Protein AF-A0A2J8Q0Q5-F1 (afdb_monomer_lite)

pLDDT: mean 76.25, std 16.51, range [40.34, 96.0]

Radius of gyration: 29.59 Å; chains: 1; bounding box: 68×52×94 Å

Secondary structure (DSSP, 8-state):
--------------HHHHHHHHHHHHHHHHHHHHHS-S---S-TT---------S---PPPP--B---PPTTSSHHHHHHHHHHHHHHHTPPB--BSSSSS-TTSPP-GGGBTT----SSS-PPPPSB-

Structure (mmCIF, N/CA/C/O backbone):
data_AF-A0A2J8Q0Q5-F1
#
_entry.id   AF-A0A2J8Q0Q5-F1
#
loop_
_atom_site.group_PDB
_atom_site.id
_atom_site.type_symbol
_atom_site.label_atom_id
_atom_site.label_alt_id
_atom_site.label_comp_id
_atom_site.label_asym_id
_atom_site.label_entity_id
_atom_site.label_seq_id
_atom_site.pdbx_PDB_ins_code
_atom_site.Cartn_x
_atom_site.Cartn_y
_atom_site.Cartn_z
_atom_site.occupancy
_atom_site.B_iso_or_equiv
_atom_site.auth_seq_id
_atom_site.auth_comp_id
_atom_site.auth_asym_id
_atom_site.auth_atom_id
_atom_site.pdbx_PDB_model_num
ATOM 1 N N . MET A 1 1 ? 49.238 -9.010 -71.730 1.00 41.94 1 MET A N 1
ATOM 2 C CA . MET A 1 1 ? 49.810 -9.025 -70.363 1.00 41.94 1 MET A CA 1
ATOM 3 C C . MET A 1 1 ? 48.651 -8.998 -69.376 1.00 41.94 1 MET A C 1
ATOM 5 O O . MET A 1 1 ? 47.626 -8.423 -69.710 1.00 41.94 1 MET A O 1
ATOM 9 N N . GLY A 1 2 ? 48.759 -9.771 -68.294 1.00 45.25 2 GLY A N 1
ATOM 10 C CA . GLY A 1 2 ? 47.640 -10.444 -67.619 1.00 45.25 2 GLY A CA 1
ATOM 11 C C . GLY A 1 2 ? 46.622 -9.569 -66.866 1.00 45.25 2 GLY A C 1
ATOM 12 O O . GLY A 1 2 ? 46.868 -8.386 -66.637 1.00 45.25 2 GLY A O 1
ATOM 13 N N . PRO A 1 3 ? 45.483 -10.162 -66.459 1.00 58.84 3 PRO A N 1
ATOM 14 C CA . PRO A 1 3 ? 44.453 -9.499 -65.673 1.00 58.84 3 PRO A CA 1
ATOM 15 C C . PRO A 1 3 ? 44.788 -9.585 -64.179 1.00 58.84 3 PRO A C 1
ATOM 17 O O . PRO A 1 3 ? 45.242 -10.622 -63.702 1.00 58.84 3 PRO A O 1
ATOM 20 N N . LEU A 1 4 ? 44.511 -8.530 -63.414 1.00 51.53 4 LEU A N 1
ATOM 21 C CA . LEU A 1 4 ? 44.572 -8.570 -61.951 1.00 51.53 4 LEU A CA 1
ATOM 22 C C . LEU A 1 4 ? 43.316 -7.925 -61.365 1.00 51.53 4 LEU A C 1
ATOM 24 O O . LEU A 1 4 ? 43.273 -6.744 -61.043 1.00 51.53 4 LEU A O 1
ATOM 28 N N . SER A 1 5 ? 42.287 -8.757 -61.210 1.00 57.09 5 SER A N 1
ATOM 29 C CA . SER A 1 5 ? 41.374 -8.640 -60.076 1.00 57.09 5 SER A CA 1
ATOM 30 C C . SER A 1 5 ? 42.031 -9.325 -58.874 1.00 57.09 5 SER A C 1
ATOM 32 O O . SER A 1 5 ? 42.648 -10.382 -59.036 1.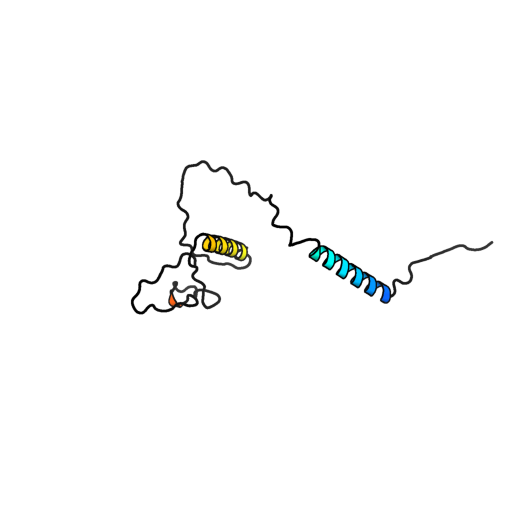00 57.09 5 SER A O 1
ATOM 34 N N . PRO A 1 6 ? 41.844 -8.794 -57.660 1.00 53.69 6 PRO A N 1
ATOM 35 C CA . PRO A 1 6 ? 41.511 -9.698 -56.576 1.00 53.69 6 PRO A CA 1
ATOM 36 C C . PRO A 1 6 ? 40.331 -9.151 -55.773 1.00 53.69 6 PRO A C 1
ATOM 38 O O . PRO A 1 6 ? 40.488 -8.392 -54.822 1.00 53.69 6 PRO A O 1
ATOM 41 N N . ALA A 1 7 ? 39.134 -9.635 -56.102 1.00 55.06 7 ALA A N 1
ATOM 42 C CA . ALA A 1 7 ? 38.087 -9.822 -55.109 1.00 55.06 7 ALA A CA 1
ATOM 43 C C . ALA A 1 7 ? 38.563 -10.890 -54.097 1.00 55.06 7 ALA A C 1
ATOM 45 O O . ALA A 1 7 ? 38.471 -12.095 -54.325 1.00 55.06 7 ALA A O 1
ATOM 46 N N . ARG A 1 8 ? 39.145 -10.430 -52.991 1.00 54.38 8 ARG A N 1
ATOM 47 C CA . ARG A 1 8 ? 39.616 -11.193 -51.823 1.00 54.38 8 ARG A CA 1
ATOM 48 C C . ARG A 1 8 ? 39.363 -10.252 -50.641 1.00 54.38 8 ARG A C 1
ATOM 50 O O . ARG A 1 8 ? 39.877 -9.151 -50.657 1.00 54.38 8 ARG A O 1
ATOM 57 N N . THR A 1 9 ? 38.530 -10.510 -49.643 1.00 58.50 9 THR A N 1
ATOM 58 C CA . THR A 1 9 ? 38.179 -11.752 -48.956 1.00 58.50 9 THR A CA 1
ATOM 59 C C . THR A 1 9 ? 36.912 -11.477 -48.147 1.00 58.50 9 THR A C 1
ATOM 61 O O . THR A 1 9 ? 36.975 -10.877 -47.079 1.00 58.50 9 THR A O 1
ATOM 64 N N . LEU A 1 10 ? 35.758 -11.931 -48.623 1.00 52.47 10 LEU A N 1
ATOM 65 C CA . LEU A 1 10 ? 34.567 -12.063 -47.783 1.00 52.47 10 LEU A CA 1
ATOM 66 C C . LEU A 1 10 ? 34.131 -13.521 -47.863 1.00 52.47 10 LEU A C 1
ATOM 68 O O . LEU A 1 10 ? 33.146 -13.901 -48.487 1.00 52.47 10 LEU A O 1
ATOM 72 N N . ARG A 1 11 ? 34.988 -14.378 -47.308 1.00 60.88 11 ARG A N 1
ATOM 73 C CA . ARG A 1 11 ? 34.704 -15.791 -47.108 1.00 60.88 11 ARG A CA 1
ATOM 74 C C . ARG A 1 11 ? 35.081 -16.179 -45.691 1.00 60.88 11 ARG A C 1
ATOM 76 O O . ARG A 1 11 ? 36.198 -15.942 -45.250 1.00 60.88 11 ARG A O 1
ATOM 83 N N . LEU A 1 12 ? 34.136 -16.890 -45.084 1.00 58.69 12 LEU A N 1
ATOM 84 C CA . LEU A 1 12 ? 34.331 -17.836 -43.996 1.00 58.69 12 LEU A CA 1
ATOM 85 C C . LEU A 1 12 ? 34.594 -17.233 -42.612 1.00 58.69 12 LEU A C 1
ATOM 87 O O . LEU A 1 12 ? 35.594 -17.538 -41.970 1.00 58.69 12 LEU A O 1
ATOM 91 N N . TRP A 1 13 ? 33.590 -16.552 -42.052 1.00 53.12 13 TRP A N 1
ATOM 92 C CA . TRP A 1 13 ? 33.342 -16.769 -40.625 1.00 53.12 13 TRP A CA 1
ATOM 93 C C . TRP A 1 13 ? 32.475 -18.022 -40.481 1.00 53.12 13 TRP A C 1
ATOM 95 O O . TRP A 1 13 ? 31.253 -17.979 -40.572 1.00 53.12 13 TRP A O 1
ATOM 105 N N . GLY A 1 14 ? 33.128 -19.184 -40.406 1.00 63.91 14 GLY A N 1
ATOM 106 C CA . GLY A 1 14 ? 32.436 -20.459 -40.226 1.00 63.91 14 GLY A CA 1
ATOM 107 C C . GLY A 1 14 ? 31.698 -20.518 -38.877 1.00 63.91 14 GLY A C 1
ATOM 108 O O . GLY A 1 14 ? 32.112 -19.851 -37.924 1.00 63.91 14 GLY A O 1
ATOM 109 N N . PRO A 1 15 ? 30.662 -21.369 -38.742 1.00 60.84 15 PRO A N 1
ATOM 110 C CA . PRO A 1 15 ? 29.821 -21.472 -37.537 1.00 60.84 15 PRO A CA 1
ATOM 111 C C . PRO A 1 15 ? 30.615 -21.771 -36.253 1.00 60.84 15 PRO A C 1
ATOM 113 O O . PRO A 1 15 ? 30.196 -21.424 -35.152 1.00 60.84 15 PRO A O 1
ATOM 116 N N . ARG A 1 16 ? 31.812 -22.354 -36.396 1.00 60.41 16 ARG A N 1
ATOM 117 C CA . ARG A 1 16 ? 32.748 -22.631 -35.300 1.00 60.41 16 ARG A CA 1
ATOM 118 C C . ARG A 1 16 ? 33.295 -21.371 -34.637 1.00 60.41 16 ARG A C 1
ATOM 120 O O . ARG A 1 16 ? 33.463 -21.352 -33.425 1.00 60.41 16 ARG A O 1
ATOM 127 N N . SER A 1 17 ? 33.544 -20.309 -35.397 1.00 62.22 17 SER A N 1
ATOM 128 C CA . SER A 1 17 ? 34.127 -19.090 -34.835 1.00 62.22 17 SER A CA 1
ATOM 129 C C . SER A 1 17 ? 33.085 -18.150 -34.229 1.00 62.22 17 SER A C 1
ATOM 131 O O . SER A 1 17 ? 33.425 -17.350 -33.360 1.00 62.22 17 SER A O 1
ATOM 133 N N . LEU A 1 18 ? 31.824 -18.292 -34.635 1.00 69.75 18 LEU A N 1
ATOM 134 C CA . LEU A 1 18 ? 30.688 -17.591 -34.042 1.00 69.75 18 LEU A CA 1
ATOM 135 C C . LEU A 1 18 ? 30.396 -18.124 -32.628 1.00 69.75 18 LEU A C 1
ATOM 137 O O . LEU A 1 18 ? 30.183 -17.345 -31.703 1.00 69.75 18 LEU A O 1
ATOM 141 N N . GLY A 1 19 ? 30.500 -19.446 -32.434 1.00 74.75 19 GLY A N 1
ATOM 142 C CA . GLY A 1 19 ? 30.410 -20.071 -31.109 1.00 74.75 19 GLY A CA 1
ATOM 143 C C . GLY A 1 19 ? 31.531 -19.637 -30.158 1.00 74.75 19 GLY A C 1
ATOM 144 O O . GLY A 1 19 ? 31.270 -19.340 -28.995 1.00 74.75 19 GLY A O 1
ATOM 145 N N . VAL A 1 20 ? 32.765 -19.518 -30.662 1.00 77.81 20 VAL A N 1
ATOM 146 C CA . VAL A 1 20 ? 33.903 -19.005 -29.876 1.00 77.81 20 VAL A CA 1
ATOM 147 C C . VAL A 1 20 ? 33.682 -17.543 -29.476 1.00 77.81 20 VAL A C 1
ATOM 149 O O . VAL A 1 20 ? 33.890 -17.194 -28.318 1.00 77.81 20 VAL A O 1
ATOM 152 N N . ALA A 1 21 ? 33.193 -16.701 -30.391 1.00 81.00 21 ALA A N 1
ATOM 153 C CA . ALA A 1 21 ? 32.904 -15.298 -30.095 1.00 81.00 21 ALA A CA 1
ATOM 154 C C . ALA A 1 21 ? 31.813 -15.136 -29.021 1.00 81.00 21 ALA A C 1
ATOM 156 O O . ALA A 1 21 ? 31.964 -14.320 -28.113 1.00 81.00 21 ALA A O 1
ATOM 157 N N . LEU A 1 22 ? 30.749 -15.945 -29.079 1.00 84.25 22 LEU A N 1
ATOM 158 C CA . LEU A 1 22 ? 29.692 -15.961 -28.060 1.00 84.25 22 LEU A CA 1
ATOM 159 C C . LEU A 1 22 ? 30.219 -16.405 -26.690 1.00 84.25 22 LEU A C 1
ATOM 161 O O . LEU A 1 22 ? 29.891 -15.784 -25.680 1.00 84.25 22 LEU A O 1
ATOM 165 N N . GLY A 1 23 ? 31.068 -17.437 -26.658 1.00 86.56 23 GLY A N 1
ATOM 166 C CA . GLY A 1 23 ? 31.722 -17.897 -25.433 1.00 86.56 23 GLY A CA 1
ATOM 167 C C . GLY A 1 23 ? 32.587 -16.809 -24.792 1.00 86.56 23 GLY A C 1
ATOM 168 O O . GLY A 1 23 ? 32.458 -16.550 -23.599 1.00 86.56 23 GLY A O 1
ATOM 169 N N . VAL A 1 24 ? 33.403 -16.115 -25.591 1.00 89.12 24 VAL A N 1
ATOM 170 C CA . VAL A 1 24 ? 34.257 -15.008 -25.127 1.00 89.12 24 VAL A CA 1
ATOM 171 C C . VAL A 1 24 ? 33.425 -13.819 -24.632 1.00 89.12 24 VAL A C 1
ATOM 173 O O . VAL A 1 24 ? 33.733 -13.244 -23.592 1.00 89.12 24 VAL A O 1
ATOM 176 N N . PHE A 1 25 ? 32.332 -13.463 -25.312 1.00 85.06 25 PHE A N 1
ATOM 177 C CA . PHE A 1 25 ? 31.452 -12.383 -24.849 1.00 85.06 25 PHE A CA 1
ATOM 178 C C . PHE A 1 25 ? 30.763 -12.710 -23.519 1.00 85.06 25 PHE A C 1
ATOM 180 O O . PHE A 1 25 ? 30.664 -11.843 -22.650 1.00 85.06 25 PHE A O 1
ATOM 187 N N . MET A 1 26 ? 30.310 -13.954 -23.339 1.00 86.44 26 MET A N 1
ATOM 188 C CA . MET A 1 26 ? 29.688 -14.400 -22.090 1.00 86.44 26 MET A CA 1
ATOM 189 C C . MET A 1 26 ? 30.676 -14.385 -20.923 1.00 86.44 26 MET A C 1
ATOM 191 O O . MET A 1 26 ? 30.325 -13.914 -19.842 1.00 86.44 26 MET A O 1
ATOM 195 N N . THR A 1 27 ? 31.917 -14.837 -21.127 1.00 86.69 27 THR A N 1
ATOM 196 C CA . THR A 1 27 ? 32.932 -14.827 -20.062 1.00 86.69 27 THR A CA 1
ATOM 197 C C . THR A 1 27 ? 33.386 -13.415 -19.713 1.00 86.69 27 THR A C 1
ATOM 199 O O . THR A 1 27 ? 33.532 -13.114 -18.531 1.00 86.69 27 THR A O 1
ATOM 202 N N . ILE A 1 28 ? 33.532 -12.521 -20.698 1.00 86.56 28 ILE A N 1
ATOM 203 C CA . ILE A 1 28 ? 33.840 -11.104 -20.454 1.00 86.56 28 ILE A CA 1
ATOM 204 C C . ILE A 1 28 ? 32.693 -10.425 -19.697 1.00 86.56 28 ILE A C 1
ATOM 206 O O . ILE A 1 28 ? 32.941 -9.750 -18.702 1.00 86.56 28 ILE A O 1
ATOM 210 N N . GLY A 1 29 ? 31.439 -10.628 -20.113 1.00 81.31 29 GLY A N 1
ATOM 211 C CA . GLY A 1 29 ? 30.272 -10.071 -19.423 1.00 81.31 29 GLY A CA 1
ATOM 212 C C . GLY A 1 29 ? 30.150 -10.565 -17.978 1.00 81.31 29 GLY A C 1
ATOM 213 O O . GLY A 1 29 ? 29.961 -9.765 -17.064 1.00 81.31 29 GLY A O 1
ATOM 214 N N . PHE A 1 30 ? 30.343 -11.868 -17.760 1.00 81.56 30 PHE A N 1
ATOM 215 C CA . PHE A 1 30 ? 30.304 -12.483 -16.434 1.00 81.56 30 PHE A CA 1
ATOM 216 C C . PHE A 1 30 ? 31.463 -12.017 -15.539 1.00 81.56 30 PHE A C 1
ATOM 218 O O . PHE A 1 30 ? 31.249 -11.702 -14.370 1.00 81.56 30 PHE A O 1
ATOM 225 N N . ALA A 1 31 ? 32.676 -11.887 -16.085 1.00 81.00 31 ALA A N 1
ATOM 226 C CA . ALA A 1 31 ? 33.820 -11.328 -15.368 1.00 81.00 31 ALA A CA 1
ATOM 227 C C . ALA A 1 31 ? 33.613 -9.844 -15.028 1.00 81.00 31 ALA A C 1
ATOM 229 O O . ALA A 1 31 ? 33.929 -9.429 -13.917 1.00 81.00 31 ALA A O 1
ATOM 230 N N . LEU A 1 32 ? 33.018 -9.053 -15.928 1.00 77.81 32 LEU A N 1
ATOM 231 C CA . LEU A 1 32 ? 32.634 -7.664 -15.655 1.00 77.81 32 LEU A CA 1
ATOM 232 C C . LEU A 1 32 ? 31.535 -7.564 -14.588 1.00 77.81 32 LEU A C 1
ATOM 234 O O . LEU A 1 32 ? 31.547 -6.617 -13.811 1.00 77.81 32 LEU A O 1
ATOM 238 N N . GLN A 1 33 ? 30.620 -8.533 -14.497 1.00 74.19 33 GLN A N 1
ATOM 239 C CA . GLN A 1 33 ? 29.616 -8.601 -13.426 1.00 74.19 33 GLN A CA 1
ATOM 240 C C . GLN A 1 33 ? 30.176 -9.085 -12.083 1.00 74.19 33 GLN A C 1
ATOM 242 O O . GLN A 1 33 ? 29.644 -8.709 -11.041 1.00 74.19 33 GLN A O 1
ATOM 247 N N . LEU A 1 34 ? 31.231 -9.905 -12.088 1.00 70.12 34 LEU A N 1
ATOM 248 C CA . LEU A 1 34 ? 31.897 -10.379 -10.870 1.00 70.12 34 LEU A CA 1
ATOM 249 C C . LEU A 1 34 ? 32.922 -9.375 -10.328 1.00 70.12 34 LEU A C 1
ATOM 251 O O . LEU A 1 34 ? 33.013 -9.193 -9.117 1.00 70.12 34 LEU A O 1
ATOM 255 N N . LEU A 1 35 ? 33.683 -8.716 -11.209 1.00 68.69 35 LEU A N 1
ATOM 256 C CA . LEU A 1 35 ? 34.679 -7.706 -10.840 1.00 68.69 35 LEU A CA 1
ATOM 257 C C . LEU A 1 35 ? 34.036 -6.319 -10.665 1.00 68.69 35 LEU A C 1
ATOM 259 O O . LEU A 1 35 ? 34.430 -5.548 -9.791 1.00 68.69 35 LEU A O 1
ATOM 263 N N . GLY A 1 36 ? 32.991 -6.022 -11.440 1.00 58.19 36 GLY A N 1
ATOM 264 C CA . GLY A 1 36 ? 32.064 -4.920 -11.212 1.00 58.19 36 GLY A CA 1
ATOM 265 C C . GLY A 1 36 ? 31.037 -5.305 -10.155 1.00 58.19 36 GLY A C 1
ATOM 266 O O . GLY A 1 36 ? 29.890 -5.615 -10.471 1.00 58.19 36 GLY A O 1
ATOM 267 N N . GLY A 1 37 ? 31.469 -5.277 -8.892 1.00 64.12 37 GLY A N 1
ATOM 268 C CA . GLY A 1 37 ? 30.599 -5.403 -7.725 1.00 64.12 37 GLY A CA 1
ATOM 269 C C . GLY A 1 37 ? 29.350 -4.510 -7.813 1.00 64.12 37 GLY A C 1
ATOM 270 O O . GLY A 1 37 ? 29.298 -3.544 -8.577 1.00 64.12 37 GLY A O 1
ATOM 271 N N . PRO A 1 38 ? 28.330 -4.838 -7.009 1.00 57.22 38 PRO A N 1
ATOM 272 C CA . PRO A 1 38 ? 26.919 -4.776 -7.367 1.00 57.22 38 PRO A CA 1
ATOM 273 C C . PRO A 1 38 ? 26.557 -3.479 -8.082 1.00 57.22 38 PRO A C 1
ATOM 275 O O . PRO A 1 38 ? 26.710 -2.401 -7.510 1.00 57.22 38 PRO A O 1
ATOM 278 N N . PHE A 1 39 ? 26.025 -3.631 -9.300 1.00 56.00 39 PHE A N 1
ATOM 279 C CA . PHE A 1 39 ? 24.947 -2.815 -9.854 1.00 56.00 39 PHE A CA 1
ATOM 280 C C . PHE A 1 39 ? 25.006 -1.375 -9.354 1.00 56.00 39 PHE A C 1
ATOM 282 O O . PHE A 1 39 ? 24.398 -1.075 -8.320 1.00 56.00 39 PHE A O 1
ATOM 289 N N . GLN A 1 40 ? 25.792 -0.529 -10.040 1.00 54.91 40 GLN A N 1
ATOM 290 C CA . GLN A 1 40 ? 25.966 0.875 -9.684 1.00 54.91 40 GLN A CA 1
ATOM 291 C C . GLN A 1 40 ? 24.655 1.432 -9.144 1.00 54.91 40 GLN A C 1
ATOM 293 O O . GLN A 1 40 ? 23.651 1.587 -9.843 1.00 54.91 40 GLN A O 1
ATOM 298 N N . ARG A 1 41 ? 24.696 1.664 -7.831 1.00 49.97 41 ARG A N 1
ATOM 299 C CA . ARG A 1 41 ? 23.734 2.438 -7.077 1.00 49.97 41 ARG A CA 1
ATOM 300 C C . ARG A 1 41 ? 23.325 3.614 -7.952 1.00 49.97 41 ARG A C 1
ATOM 302 O O . ARG A 1 41 ? 24.183 4.387 -8.364 1.00 49.97 41 ARG A O 1
ATOM 309 N N . ARG A 1 42 ? 22.019 3.712 -8.218 1.00 50.53 42 ARG A N 1
ATOM 310 C CA . ARG A 1 42 ? 21.245 4.960 -8.200 1.00 50.53 42 ARG A CA 1
ATOM 311 C C . ARG A 1 42 ? 22.166 6.182 -8.280 1.00 50.53 42 ARG A C 1
ATOM 313 O O . ARG A 1 42 ? 22.742 6.517 -7.247 1.00 50.53 42 ARG A O 1
ATOM 320 N N . LEU A 1 43 ? 22.295 6.800 -9.464 1.00 46.25 43 LEU A N 1
ATOM 321 C CA . LEU A 1 43 ? 23.023 8.063 -9.641 1.00 46.25 43 LEU A CA 1
ATOM 322 C C . LEU A 1 43 ? 22.786 8.947 -8.403 1.00 46.25 43 LEU A C 1
ATOM 324 O O . LEU A 1 43 ? 21.632 9.327 -8.159 1.00 46.25 43 LEU A O 1
ATOM 328 N N . PRO A 1 44 ? 23.818 9.260 -7.604 1.00 51.91 44 PRO A N 1
ATOM 329 C CA . PRO A 1 44 ? 23.700 10.255 -6.555 1.00 51.91 44 PRO A CA 1
ATOM 330 C C . PRO A 1 44 ? 23.668 11.614 -7.260 1.00 51.91 44 PRO A C 1
ATOM 332 O O . PRO A 1 44 ? 24.685 12.281 -7.372 1.00 51.91 44 PRO A O 1
ATOM 335 N N . GLY A 1 45 ? 22.537 11.973 -7.873 1.00 52.56 45 GLY A N 1
ATOM 336 C CA . GLY A 1 45 ? 22.541 13.130 -8.769 1.00 52.56 45 GLY A CA 1
ATOM 337 C C . GLY A 1 45 ? 21.219 13.580 -9.369 1.00 52.56 45 GLY A C 1
ATOM 338 O O . GLY A 1 45 ? 21.103 14.760 -9.672 1.00 52.56 45 GLY A O 1
ATOM 339 N N . LEU A 1 46 ? 20.178 12.743 -9.454 1.00 45.94 46 LEU A N 1
ATOM 340 C CA . LEU A 1 46 ? 18.822 13.283 -9.628 1.00 45.94 46 LEU A CA 1
ATOM 341 C C . LEU A 1 46 ? 18.286 13.721 -8.261 1.00 45.94 46 LEU A C 1
ATOM 343 O O . LEU A 1 46 ? 17.310 13.182 -7.744 1.00 45.94 46 LEU A O 1
ATOM 347 N N . GLN A 1 47 ? 18.967 14.704 -7.664 1.00 49.84 47 GLN A N 1
ATOM 348 C CA . GLN A 1 47 ? 18.317 15.645 -6.767 1.00 49.84 47 GLN A CA 1
ATOM 349 C C . GLN A 1 47 ? 17.237 16.316 -7.609 1.00 49.84 47 GLN A C 1
ATOM 351 O O . GLN A 1 47 ? 17.510 17.247 -8.366 1.00 49.84 47 GLN A O 1
ATOM 356 N N . LEU A 1 48 ? 16.011 15.797 -7.528 1.00 45.84 48 LEU A N 1
ATOM 357 C CA . LEU A 1 48 ? 14.837 16.583 -7.857 1.00 45.84 48 LEU A CA 1
ATOM 358 C C . LEU A 1 48 ? 15.007 17.853 -7.031 1.00 45.84 48 LEU A C 1
ATOM 360 O O . LEU A 1 48 ? 14.943 17.779 -5.806 1.00 45.84 48 LEU A O 1
ATOM 364 N N . ARG A 1 49 ? 15.370 18.963 -7.681 1.00 40.34 49 ARG A N 1
ATOM 365 C CA . ARG A 1 49 ? 15.554 20.253 -7.028 1.00 40.34 49 ARG A CA 1
ATOM 366 C C . ARG A 1 49 ? 14.290 20.495 -6.237 1.00 40.34 49 ARG A C 1
ATOM 368 O O . ARG A 1 49 ? 13.250 20.790 -6.815 1.00 40.34 49 ARG A O 1
ATOM 375 N N . GLN A 1 50 ? 14.382 20.289 -4.931 1.00 55.50 50 GLN A N 1
ATOM 376 C CA . GLN A 1 50 ? 13.336 20.659 -4.015 1.00 55.50 50 GLN A CA 1
ATOM 377 C C . GLN A 1 50 ? 13.244 22.170 -4.196 1.00 55.50 50 GLN A C 1
ATOM 379 O O . GLN A 1 50 ? 14.239 22.858 -3.942 1.00 55.50 50 GLN A O 1
ATOM 384 N N . PRO A 1 51 ? 12.134 22.711 -4.731 1.00 44.75 51 PRO A N 1
ATOM 385 C CA . PRO A 1 51 ? 11.921 24.134 -4.612 1.00 44.75 51 PRO A CA 1
ATOM 386 C C . PRO A 1 51 ? 12.008 24.379 -3.112 1.00 44.75 51 PRO A C 1
ATOM 388 O O . PRO A 1 51 ? 11.332 23.701 -2.333 1.00 44.75 51 PRO A O 1
ATOM 391 N N . SER A 1 52 ? 12.903 25.268 -2.700 1.00 51.03 52 SER A N 1
ATOM 392 C CA . SER A 1 52 ? 12.848 25.882 -1.386 1.00 51.03 52 SER A CA 1
ATOM 393 C C . SER A 1 52 ? 11.512 26.618 -1.321 1.00 51.03 52 SER A C 1
ATOM 395 O O . SER A 1 52 ? 11.423 27.805 -1.626 1.00 51.03 52 SER A O 1
ATOM 397 N N . ALA A 1 53 ? 10.446 25.868 -1.049 1.00 53.72 53 ALA A N 1
ATOM 398 C CA . ALA A 1 53 ? 9.149 26.418 -0.760 1.00 53.72 53 ALA A CA 1
ATOM 399 C C . ALA A 1 53 ? 9.308 27.150 0.577 1.00 53.72 53 ALA A C 1
ATOM 401 O O . ALA A 1 53 ? 9.891 26.581 1.508 1.00 53.72 53 ALA A O 1
ATOM 402 N N . PRO A 1 54 ? 8.863 28.410 0.660 1.00 50.03 54 PRO A N 1
ATOM 403 C CA . PRO A 1 54 ? 8.986 29.198 1.869 1.00 50.03 54 PRO A CA 1
ATOM 404 C C . PRO A 1 54 ? 8.357 28.437 3.037 1.00 50.03 54 PRO A C 1
ATOM 406 O O . PRO A 1 54 ? 7.286 27.838 2.930 1.00 50.03 54 PRO A O 1
ATOM 409 N N . SER A 1 55 ? 9.070 28.442 4.154 1.00 63.16 55 SER A N 1
ATOM 410 C CA . SER A 1 55 ? 8.661 27.910 5.444 1.00 63.16 55 SER A CA 1
ATOM 411 C C . SER A 1 55 ? 7.388 28.601 5.937 1.00 63.16 55 SER A C 1
ATOM 413 O O . SER A 1 55 ? 7.492 29.582 6.663 1.00 63.16 55 SER A O 1
ATOM 415 N N . LEU A 1 56 ? 6.195 28.131 5.552 1.00 60.19 56 LEU A N 1
ATOM 416 C CA . LEU A 1 56 ? 4.946 28.684 6.100 1.00 60.19 56 LEU A CA 1
ATOM 417 C C . LEU A 1 56 ? 3.829 27.694 6.440 1.00 60.19 56 LEU A C 1
ATOM 419 O O . LEU A 1 56 ? 2.816 28.141 6.955 1.00 60.19 56 LEU A O 1
ATOM 423 N N . LEU A 1 57 ? 4.005 26.376 6.303 1.00 59.03 57 LEU A N 1
ATOM 424 C CA . LEU A 1 57 ? 3.130 25.404 6.979 1.00 59.03 57 LEU A CA 1
ATOM 425 C C . LEU A 1 57 ? 3.925 24.140 7.326 1.00 59.03 57 LEU A C 1
ATOM 427 O O . LEU A 1 57 ? 4.106 23.251 6.495 1.00 59.03 57 LEU A O 1
ATOM 431 N N . SER A 1 58 ? 4.402 24.053 8.570 1.00 71.12 58 SER A N 1
ATOM 432 C CA . SER A 1 58 ? 4.897 22.794 9.135 1.00 71.12 58 SER A CA 1
ATOM 433 C C . SER A 1 58 ? 3.701 21.854 9.301 1.00 71.12 58 SER A C 1
ATOM 435 O O . SER A 1 58 ? 2.980 21.910 10.295 1.00 71.12 58 SER A O 1
ATOM 437 N N . CYS A 1 59 ? 3.405 21.058 8.273 1.00 78.94 59 CYS A N 1
ATOM 438 C CA . CYS A 1 59 ? 2.360 20.049 8.355 1.00 78.94 59 CYS A CA 1
ATOM 439 C C . CYS A 1 59 ? 2.949 18.750 8.923 1.00 78.94 59 CYS A C 1
ATOM 441 O O . CYS A 1 59 ? 4.002 18.295 8.465 1.00 78.94 59 CYS A O 1
ATOM 443 N N . PRO A 1 60 ? 2.295 18.122 9.916 1.00 84.69 60 PRO A N 1
ATOM 444 C CA . PRO A 1 60 ? 2.733 16.821 10.382 1.00 84.69 60 PRO A CA 1
ATOM 445 C C . PRO A 1 60 ? 2.528 15.783 9.266 1.00 84.69 60 PRO A C 1
ATOM 447 O O . PRO A 1 60 ? 1.515 15.828 8.554 1.00 84.69 60 PRO A O 1
ATOM 450 N N . PRO A 1 61 ? 3.455 14.826 9.108 1.00 85.62 61 PRO A N 1
ATOM 451 C CA . PRO A 1 61 ? 3.331 13.785 8.098 1.00 85.62 61 PRO A CA 1
ATOM 452 C C . PRO A 1 61 ? 2.054 12.961 8.314 1.00 85.62 61 PRO A C 1
ATOM 454 O O . PRO A 1 61 ? 1.777 12.472 9.411 1.00 85.62 61 PRO A O 1
ATOM 457 N N . ARG A 1 62 ? 1.258 12.785 7.253 1.00 88.56 62 ARG A N 1
ATOM 458 C CA . ARG A 1 62 ? 0.026 11.985 7.293 1.00 88.56 62 ARG A CA 1
ATOM 459 C C . ARG A 1 62 ? 0.358 10.505 7.124 1.00 88.56 62 ARG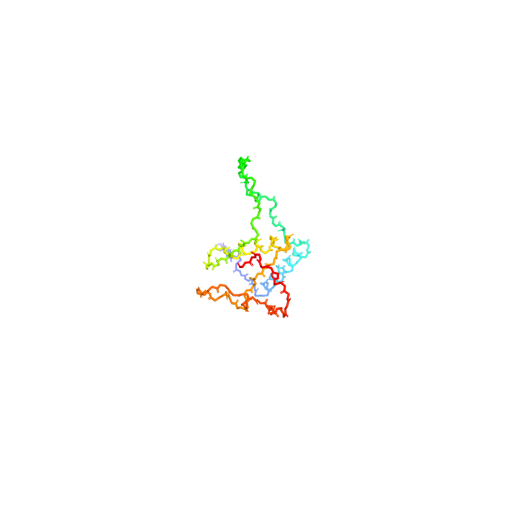 A C 1
ATOM 461 O O . ARG A 1 62 ? 0.831 10.086 6.076 1.00 88.56 62 ARG A O 1
ATOM 468 N N . GLN A 1 63 ? 0.062 9.714 8.151 1.00 89.56 63 GLN A N 1
ATOM 469 C CA . GLN A 1 63 ? 0.338 8.273 8.161 1.00 89.56 63 GLN A CA 1
ATOM 470 C C . GLN A 1 63 ? -0.866 7.419 7.739 1.00 89.56 63 GLN A C 1
ATOM 472 O O . GLN A 1 63 ? -0.686 6.251 7.415 1.00 89.56 63 GLN A O 1
ATOM 477 N N . ARG A 1 64 ? -2.086 7.981 7.751 1.00 90.94 64 ARG A N 1
ATOM 478 C CA . ARG A 1 64 ? -3.326 7.287 7.366 1.00 90.94 64 ARG A CA 1
ATOM 479 C C . ARG A 1 64 ? -3.670 7.577 5.912 1.00 90.94 64 ARG A C 1
ATOM 481 O O . ARG A 1 64 ? -4.206 8.643 5.620 1.00 90.94 64 ARG A O 1
ATOM 488 N N . LEU A 1 65 ? -3.327 6.656 5.019 1.00 91.44 65 LEU A N 1
ATOM 489 C CA . LEU A 1 65 ? -3.434 6.833 3.572 1.00 91.44 65 LEU A CA 1
ATOM 490 C C . LEU A 1 65 ? -4.144 5.636 2.932 1.00 91.44 65 LEU A C 1
ATOM 492 O O . LEU A 1 65 ? -3.983 4.500 3.369 1.00 91.44 65 LEU A O 1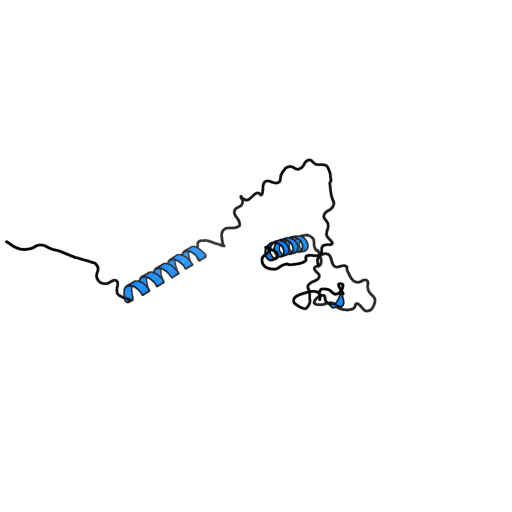
ATOM 496 N N . VAL A 1 66 ? -4.901 5.902 1.870 1.00 90.31 66 VAL A N 1
ATOM 497 C CA . VAL A 1 66 ? -5.494 4.878 1.000 1.00 90.31 66 VAL A CA 1
ATOM 498 C C . VAL A 1 66 ? -4.933 5.081 -0.394 1.00 90.31 66 VAL A C 1
ATOM 500 O O . VAL A 1 66 ? -5.060 6.175 -0.947 1.00 90.31 66 VAL A O 1
ATOM 503 N N . PHE A 1 67 ? -4.318 4.051 -0.967 1.00 91.31 67 PHE A N 1
ATOM 504 C CA . PHE A 1 67 ? -3.743 4.129 -2.301 1.00 91.31 67 PHE A CA 1
ATOM 505 C C . PHE A 1 67 ? -4.563 3.334 -3.320 1.00 91.31 67 PHE A C 1
ATOM 507 O O . PHE A 1 67 ? -4.467 2.112 -3.432 1.00 91.31 67 PHE A O 1
ATOM 514 N N . LEU A 1 68 ? -5.347 4.051 -4.130 1.00 90.25 68 LEU A N 1
ATOM 515 C CA . LEU A 1 68 ? -6.086 3.451 -5.236 1.00 90.25 68 LEU A CA 1
ATOM 516 C C . LEU A 1 68 ? -5.187 3.307 -6.470 1.00 90.25 68 LEU A C 1
ATOM 518 O O . LEU A 1 68 ? -4.887 4.274 -7.172 1.00 90.25 68 LEU A O 1
ATOM 522 N N . LYS A 1 69 ? -4.763 2.074 -6.750 1.00 89.25 69 LYS A N 1
ATOM 523 C CA . LYS A 1 69 ? -3.915 1.757 -7.901 1.00 89.25 69 LYS A CA 1
ATOM 524 C C . LYS A 1 69 ? -4.723 1.691 -9.200 1.00 89.25 69 LYS A C 1
ATOM 526 O O . LYS A 1 69 ? -5.608 0.855 -9.349 1.00 89.25 69 LYS A O 1
ATOM 531 N N . THR A 1 70 ? -4.325 2.500 -10.180 1.00 90.62 70 THR A N 1
ATOM 532 C CA . THR A 1 70 ? -4.779 2.409 -11.577 1.00 90.62 70 THR A CA 1
ATOM 533 C C . THR A 1 70 ? -3.722 1.744 -12.468 1.00 90.62 70 THR A C 1
ATOM 535 O O . THR A 1 70 ? -2.536 1.663 -12.116 1.00 90.62 70 THR A O 1
ATOM 538 N N . HIS A 1 71 ? -4.149 1.211 -13.614 1.00 92.19 71 HIS A N 1
ATOM 539 C CA . HIS A 1 71 ? -3.273 0.521 -14.563 1.00 92.19 71 HIS A CA 1
ATOM 540 C C . HIS A 1 71 ? -2.412 1.513 -15.365 1.00 92.19 71 HIS A C 1
ATOM 542 O O . HIS A 1 71 ? -2.882 2.588 -15.723 1.00 92.19 71 HIS A O 1
ATOM 548 N N . LYS A 1 72 ? -1.152 1.145 -15.652 1.00 90.69 72 LYS A N 1
ATOM 549 C CA . LYS A 1 72 ? -0.186 1.941 -16.445 1.00 90.69 72 LYS A CA 1
ATOM 550 C C . LYS 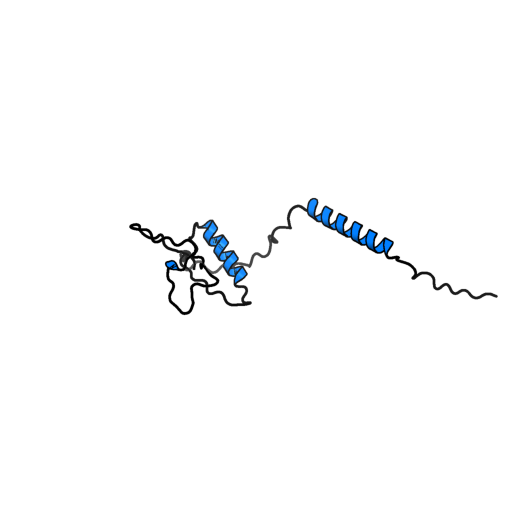A 1 72 ? 0.046 3.395 -15.973 1.00 90.69 72 LYS A C 1
ATOM 552 O O . LYS A 1 72 ? 0.547 4.208 -16.734 1.00 90.69 72 LYS A O 1
ATOM 557 N N . SER A 1 73 ? -0.215 3.710 -14.704 1.00 94.31 73 SER A N 1
ATOM 558 C CA . SER 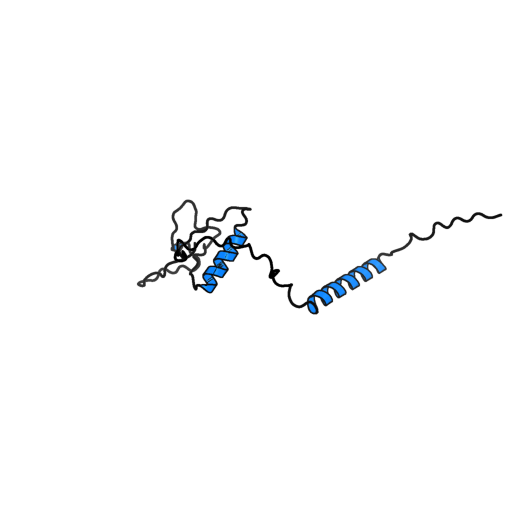A 1 73 ? -0.052 5.063 -14.139 1.00 94.31 73 SER A CA 1
ATOM 559 C C . SER A 1 73 ? 1.227 5.268 -13.315 1.00 94.31 73 SER A C 1
ATOM 561 O O . SER A 1 73 ? 1.331 6.216 -12.545 1.00 94.31 73 SER A O 1
ATOM 563 N N . GLY A 1 74 ? 2.193 4.344 -13.388 1.00 93.94 74 GLY A N 1
ATOM 564 C CA . GLY A 1 74 ? 3.364 4.374 -12.497 1.00 93.94 74 GLY A CA 1
ATOM 565 C C . GLY A 1 74 ? 3.027 4.051 -11.033 1.00 93.94 74 GLY A C 1
ATOM 566 O O . GLY A 1 74 ? 3.843 4.238 -10.133 1.00 93.94 74 GLY A O 1
ATOM 567 N N . SER A 1 75 ? 1.841 3.504 -10.779 1.00 93.25 75 SER A N 1
ATOM 568 C CA . SER A 1 75 ? 1.346 3.143 -9.450 1.00 93.25 75 SER A CA 1
ATOM 569 C C . SER A 1 75 ? 2.224 2.134 -8.698 1.00 93.25 75 SER A C 1
ATOM 571 O O . SER A 1 75 ? 2.264 2.146 -7.470 1.00 93.25 75 SER A O 1
ATOM 573 N N . SER A 1 76 ? 2.987 1.290 -9.403 1.00 92.44 76 SER A N 1
ATOM 574 C CA . SER A 1 76 ? 4.003 0.421 -8.784 1.00 92.44 76 SER A CA 1
ATOM 575 C C . SER A 1 76 ? 5.157 1.216 -8.156 1.00 92.44 76 SER A C 1
ATOM 577 O O . SER A 1 76 ? 5.664 0.830 -7.104 1.00 92.44 76 SER A O 1
ATOM 579 N N . SER A 1 77 ? 5.543 2.347 -8.753 1.00 96.00 77 SER A N 1
ATOM 580 C CA . SER A 1 77 ? 6.588 3.228 -8.220 1.00 96.00 77 SER A CA 1
ATOM 581 C C . SER A 1 77 ? 6.126 3.919 -6.938 1.00 96.00 77 SER A C 1
ATOM 583 O O . SER A 1 77 ? 6.867 3.950 -5.955 1.00 96.00 77 SER A O 1
ATOM 585 N N . VAL A 1 78 ? 4.881 4.409 -6.923 1.00 94.81 78 VAL A N 1
ATOM 586 C CA . VAL A 1 78 ? 4.266 5.024 -5.735 1.00 94.81 78 VAL A CA 1
ATOM 587 C C . VAL A 1 78 ? 4.149 4.009 -4.602 1.00 94.81 78 VAL A C 1
ATOM 589 O O . VAL A 1 78 ? 4.582 4.287 -3.487 1.00 94.81 78 VAL A O 1
ATOM 592 N N . LEU A 1 79 ? 3.661 2.799 -4.888 1.00 93.06 79 LEU A N 1
ATOM 593 C CA . LEU A 1 79 ? 3.571 1.734 -3.889 1.00 93.06 79 LEU A CA 1
ATOM 594 C C . LEU A 1 79 ? 4.944 1.385 -3.293 1.00 93.06 79 LEU A C 1
ATOM 596 O O . LEU A 1 79 ? 5.072 1.237 -2.082 1.00 93.06 79 LEU A O 1
ATOM 600 N N . SER A 1 80 ? 5.988 1.311 -4.124 1.00 95.00 80 SER A N 1
ATOM 601 C CA . SER A 1 80 ? 7.362 1.069 -3.666 1.00 95.00 80 SER A CA 1
ATOM 602 C C . SER A 1 80 ? 7.872 2.174 -2.733 1.00 95.00 80 SER A C 1
ATOM 604 O O . SER A 1 80 ? 8.600 1.904 -1.776 1.00 95.00 80 SER A O 1
ATOM 606 N N . LEU A 1 81 ? 7.499 3.429 -2.998 1.00 95.56 81 LEU A N 1
ATOM 607 C CA . LEU A 1 81 ? 7.819 4.551 -2.121 1.00 95.56 81 LEU A CA 1
ATOM 608 C C . LEU A 1 81 ? 7.081 4.446 -0.785 1.00 95.56 81 LEU A C 1
ATOM 610 O O . LEU A 1 81 ? 7.723 4.574 0.256 1.00 95.56 81 LEU A O 1
ATOM 614 N N . LEU A 1 82 ? 5.775 4.170 -0.823 1.00 94.44 82 LEU A N 1
ATOM 615 C CA . LEU A 1 82 ? 4.957 3.997 0.375 1.00 94.44 82 LEU A CA 1
ATOM 616 C C . LEU A 1 82 ? 5.487 2.859 1.241 1.00 94.44 82 LEU A C 1
ATOM 618 O O . LEU A 1 82 ? 5.658 3.073 2.433 1.00 94.44 82 LEU A O 1
ATOM 622 N N . HIS A 1 83 ? 5.836 1.710 0.652 1.00 93.62 83 HIS A N 1
ATOM 623 C CA . HIS A 1 83 ? 6.399 0.571 1.381 1.00 93.62 83 HIS A CA 1
ATOM 624 C C . HIS A 1 83 ? 7.668 0.963 2.142 1.00 93.62 83 HIS A C 1
ATOM 626 O O . HIS A 1 83 ? 7.725 0.827 3.357 1.00 93.62 83 HIS A O 1
ATOM 632 N N . ARG A 1 84 ? 8.642 1.586 1.460 1.00 95.38 84 ARG A N 1
ATOM 633 C CA . ARG A 1 84 ? 9.872 2.070 2.112 1.00 95.38 84 ARG A CA 1
ATOM 634 C C . ARG A 1 84 ? 9.603 3.096 3.210 1.00 95.38 84 ARG A C 1
ATOM 636 O O . ARG A 1 84 ? 10.346 3.138 4.185 1.00 95.38 84 ARG A O 1
ATOM 643 N N . TYR A 1 85 ? 8.614 3.967 3.021 1.00 94.56 85 TYR A N 1
ATOM 644 C CA . TYR A 1 85 ? 8.228 4.944 4.034 1.00 94.56 85 TYR A CA 1
ATOM 645 C C . TYR A 1 85 ? 7.642 4.237 5.259 1.00 94.56 85 TYR A C 1
ATOM 647 O O . TYR A 1 85 ? 8.104 4.452 6.376 1.00 94.56 85 TYR A O 1
ATOM 655 N N . GLY A 1 86 ? 6.683 3.336 5.055 1.00 93.69 86 GLY A N 1
ATOM 656 C CA . GLY A 1 86 ? 6.066 2.607 6.152 1.00 93.69 86 GLY A CA 1
ATOM 657 C C . GLY A 1 86 ? 7.040 1.701 6.896 1.00 93.69 86 GLY A C 1
ATOM 658 O O . GLY A 1 86 ? 7.025 1.725 8.121 1.00 93.69 86 GLY A O 1
ATOM 659 N N . ASP A 1 87 ? 7.949 1.017 6.198 1.00 94.44 87 ASP A N 1
ATOM 660 C CA . ASP A 1 87 ? 8.994 0.197 6.824 1.00 94.44 87 ASP A CA 1
ATOM 661 C C . ASP A 1 87 ? 9.888 1.035 7.750 1.00 94.44 87 ASP A C 1
ATOM 663 O O . ASP A 1 87 ? 10.153 0.647 8.885 1.00 94.44 87 ASP A O 1
ATOM 667 N N . ARG A 1 88 ? 10.314 2.227 7.302 1.00 95.38 88 ARG A N 1
ATOM 668 C CA . ARG A 1 88 ? 11.145 3.127 8.122 1.00 95.38 88 ARG A CA 1
ATOM 669 C C . ARG A 1 88 ? 10.413 3.709 9.326 1.00 95.38 88 ARG A C 1
ATOM 671 O O . ARG A 1 88 ? 11.056 4.007 10.326 1.00 95.38 88 ARG A O 1
ATOM 678 N N . HIS A 1 89 ? 9.105 3.919 9.218 1.00 93.56 89 HIS A N 1
ATOM 679 C CA . HIS A 1 89 ? 8.292 4.550 10.259 1.00 93.56 89 HIS A CA 1
ATOM 680 C C . HIS A 1 89 ? 7.463 3.546 11.078 1.00 93.56 89 HIS A C 1
ATOM 682 O O . HIS A 1 89 ? 6.619 3.966 11.867 1.00 93.56 89 HIS A O 1
ATOM 688 N N . GLY A 1 90 ? 7.673 2.236 10.896 1.00 93.19 90 GLY A N 1
ATOM 689 C CA . GLY A 1 90 ? 6.932 1.188 11.605 1.00 93.19 90 GLY A CA 1
ATOM 690 C C . GLY A 1 90 ? 5.425 1.180 11.310 1.00 93.19 90 GLY A C 1
ATOM 691 O O . GLY A 1 90 ? 4.625 0.785 12.159 1.00 93.19 90 GLY A O 1
ATOM 692 N N . LEU A 1 91 ? 5.011 1.647 10.128 1.00 93.31 91 LEU A N 1
ATOM 693 C CA . LEU A 1 91 ? 3.601 1.725 9.753 1.00 93.31 91 LEU A CA 1
ATOM 694 C C . LEU A 1 91 ? 3.058 0.352 9.362 1.00 93.31 91 LEU A C 1
ATOM 696 O O . LEU A 1 91 ? 3.703 -0.439 8.677 1.00 93.31 91 LEU A O 1
ATOM 700 N N . ARG A 1 92 ? 1.812 0.090 9.757 1.00 91.94 92 ARG A N 1
ATOM 701 C CA . ARG A 1 92 ? 1.125 -1.169 9.444 1.00 91.94 92 ARG A CA 1
ATOM 702 C C . ARG A 1 92 ? 0.344 -1.034 8.144 1.00 91.94 92 ARG A C 1
ATOM 704 O O . ARG A 1 92 ? -0.606 -0.249 8.077 1.00 91.94 92 ARG A O 1
ATOM 711 N N . PHE A 1 93 ? 0.721 -1.829 7.149 1.00 93.25 93 PHE A N 1
ATOM 712 C CA . PHE A 1 93 ? 0.003 -1.939 5.884 1.00 93.25 93 PHE A CA 1
ATOM 713 C C . PHE A 1 93 ? -1.150 -2.931 6.007 1.00 93.25 93 PHE A C 1
ATOM 715 O O . PHE A 1 93 ? -0.974 -4.065 6.457 1.00 93.25 93 PHE A O 1
ATOM 722 N N . ALA A 1 94 ? -2.331 -2.514 5.573 1.00 92.75 94 ALA A N 1
ATOM 723 C CA . ALA A 1 94 ? -3.402 -3.421 5.228 1.00 92.75 94 ALA A CA 1
ATOM 724 C C . ALA A 1 94 ? -3.099 -3.958 3.827 1.00 92.75 94 ALA A C 1
ATOM 726 O O . ALA A 1 94 ? -3.157 -3.224 2.849 1.00 92.75 94 ALA A O 1
ATOM 727 N N . LEU A 1 95 ? -2.775 -5.245 3.723 1.00 91.88 95 LEU A N 1
ATOM 728 C CA . LEU A 1 95 ? -2.617 -5.912 2.432 1.00 91.88 95 LEU A CA 1
ATOM 729 C C . LEU A 1 95 ? -3.890 -6.696 2.108 1.00 91.88 95 LEU A C 1
ATOM 731 O O . LEU A 1 95 ? -4.387 -7.410 2.984 1.00 91.88 95 LEU A O 1
ATOM 735 N N . PRO A 1 96 ? -4.433 -6.607 0.885 1.00 89.75 96 PRO A N 1
ATOM 736 C CA . PRO A 1 96 ? -5.606 -7.383 0.521 1.00 89.75 96 PRO A CA 1
ATOM 737 C C . PRO A 1 96 ? -5.262 -8.877 0.482 1.00 89.75 96 PRO A C 1
ATOM 739 O O . PRO A 1 96 ? -4.176 -9.280 0.067 1.00 89.75 96 PRO A O 1
ATOM 742 N N . ALA A 1 97 ? -6.198 -9.725 0.913 1.00 85.50 97 ALA A N 1
ATOM 743 C CA . ALA A 1 97 ? -6.047 -11.177 0.785 1.00 85.50 97 ALA A CA 1
ATOM 744 C C . ALA A 1 97 ? -6.046 -11.644 -0.687 1.00 85.50 97 ALA A C 1
ATOM 746 O O . ALA A 1 97 ? -5.496 -12.694 -1.009 1.00 85.50 97 ALA A O 1
ATOM 747 N N . ARG A 1 98 ? -6.671 -10.860 -1.575 1.00 83.56 98 ARG A N 1
ATOM 748 C CA . ARG A 1 98 ? -6.678 -11.043 -3.036 1.00 83.56 98 ARG A CA 1
ATOM 749 C C . ARG A 1 98 ? -6.104 -9.795 -3.721 1.00 83.56 98 ARG A C 1
ATOM 751 O O . ARG A 1 98 ? -5.419 -9.009 -3.088 1.00 83.56 98 ARG A O 1
ATOM 758 N N . TYR A 1 99 ? -6.397 -9.587 -5.003 1.00 82.75 99 TYR A N 1
ATOM 759 C CA . TYR A 1 99 ? -5.906 -8.436 -5.772 1.00 82.75 99 TYR A CA 1
ATOM 760 C C . TYR A 1 99 ? -6.368 -7.064 -5.232 1.00 82.75 99 TYR A C 1
ATOM 762 O O . TYR A 1 99 ? -5.670 -6.071 -5.400 1.00 82.75 99 TYR A O 1
ATOM 770 N N . GLN A 1 100 ? -7.534 -6.992 -4.579 1.00 86.94 100 GLN A N 1
ATOM 771 C CA . GLN A 1 100 ? -8.126 -5.740 -4.093 1.00 86.94 100 GLN A CA 1
ATOM 772 C C . GLN A 1 100 ? -9.019 -5.963 -2.865 1.00 86.94 100 GLN A C 1
ATOM 774 O O . GLN A 1 100 ? -9.484 -7.078 -2.623 1.00 86.94 100 GLN A O 1
ATOM 779 N N . PHE A 1 101 ? -9.351 -4.889 -2.142 1.00 88.25 101 PHE A N 1
ATOM 780 C CA . PHE A 1 101 ? -10.264 -4.910 -0.988 1.00 88.25 101 PHE A CA 1
ATOM 781 C C . PHE A 1 101 ? -11.754 -5.056 -1.341 1.00 88.25 101 PHE A C 1
ATOM 783 O O . PHE A 1 101 ? -12.608 -4.870 -0.477 1.00 88.25 101 PHE A O 1
ATOM 790 N N . GLY A 1 102 ? -12.086 -5.439 -2.577 1.00 85.06 102 GLY A N 1
ATOM 791 C CA . GLY A 1 102 ? -13.463 -5.695 -3.012 1.00 85.06 102 GLY A CA 1
ATOM 792 C C . GLY A 1 102 ? -14.252 -4.438 -3.385 1.00 85.06 102 GLY A C 1
ATOM 793 O O . GLY A 1 102 ? -15.439 -4.360 -3.068 1.00 85.06 102 GLY A O 1
ATOM 794 N N . TYR A 1 103 ? -13.601 -3.471 -4.043 1.00 83.69 103 TYR A N 1
ATOM 795 C CA . TYR A 1 103 ? -14.263 -2.306 -4.641 1.00 83.69 103 TYR A CA 1
ATOM 796 C C . TYR A 1 103 ? -15.472 -2.743 -5.500 1.00 83.69 103 TYR A C 1
ATOM 798 O O . TYR A 1 103 ? -15.356 -3.750 -6.206 1.00 83.69 103 TYR A O 1
ATOM 806 N N . PRO A 1 104 ? -16.625 -2.042 -5.439 1.00 89.06 104 PRO A N 1
ATOM 807 C CA . PRO A 1 104 ? -16.869 -0.750 -4.779 1.00 89.06 104 PRO A CA 1
ATOM 808 C C . PRO A 1 104 ? -17.313 -0.832 -3.308 1.00 89.06 104 PRO A C 1
ATOM 810 O O . PRO A 1 104 ? -17.675 0.184 -2.721 1.00 89.06 104 PRO A O 1
ATOM 813 N N . LYS A 1 105 ? -17.315 -2.019 -2.686 1.00 89.75 105 LYS A N 1
ATOM 814 C CA . LYS A 1 105 ? -17.761 -2.162 -1.290 1.00 89.75 105 LYS A CA 1
ATOM 815 C C . LYS A 1 105 ? -16.803 -1.444 -0.335 1.00 89.75 105 LYS A C 1
ATOM 817 O O . LYS A 1 105 ? -15.593 -1.432 -0.562 1.00 89.75 105 LYS A O 1
ATOM 822 N N . LEU A 1 106 ? -17.346 -0.938 0.774 1.00 88.44 106 LEU A N 1
ATOM 823 C CA . LEU A 1 106 ? -16.559 -0.343 1.856 1.00 88.44 106 LEU A CA 1
ATOM 824 C C . LEU A 1 106 ? -15.489 -1.313 2.378 1.00 88.44 106 LEU A C 1
ATOM 826 O O . LEU A 1 106 ? -15.662 -2.541 2.353 1.00 88.44 106 LEU A O 1
ATOM 830 N N . PHE A 1 107 ? -14.385 -0.739 2.857 1.00 88.50 107 PHE A N 1
ATOM 831 C CA . PHE A 1 107 ? -13.288 -1.490 3.455 1.00 88.50 107 PHE A CA 1
ATOM 832 C C . PHE A 1 107 ? -13.767 -2.256 4.693 1.00 88.50 107 PHE A C 1
ATOM 834 O O . PHE A 1 107 ? -14.475 -1.724 5.544 1.00 88.50 107 PHE A O 1
ATOM 841 N N . GLN A 1 108 ? -13.346 -3.515 4.796 1.00 88.50 108 GLN A N 1
ATOM 842 C CA . GLN A 1 108 ? -13.596 -4.371 5.949 1.00 88.50 108 GLN A CA 1
ATOM 843 C C . GLN A 1 108 ? -12.265 -4.968 6.392 1.00 88.50 108 GLN A C 1
ATOM 845 O O . GLN A 1 108 ? -11.547 -5.550 5.575 1.00 88.50 108 GLN A O 1
ATOM 850 N N . ALA A 1 109 ? -11.952 -4.867 7.686 1.00 88.31 109 ALA A N 1
ATOM 851 C CA . ALA A 1 109 ? -10.704 -5.389 8.242 1.00 88.31 109 ALA A CA 1
ATOM 852 C C . ALA A 1 109 ? -10.530 -6.901 8.016 1.00 88.31 109 ALA A C 1
ATOM 854 O O . ALA A 1 109 ? -9.409 -7.369 7.842 1.00 88.31 109 ALA A O 1
ATOM 855 N N . SER A 1 110 ? -11.636 -7.643 7.917 1.00 87.50 110 SER A N 1
ATOM 856 C CA . SER A 1 110 ? -11.661 -9.073 7.590 1.00 87.50 110 SER A CA 1
ATOM 857 C C . SER A 1 110 ? -11.039 -9.424 6.235 1.00 87.50 110 SER A C 1
ATOM 859 O O . SER A 1 110 ? -10.649 -10.568 6.020 1.00 87.50 110 SER A O 1
ATOM 861 N N . ARG A 1 111 ? -10.921 -8.460 5.311 1.00 88.50 111 ARG A N 1
ATOM 862 C CA . ARG A 1 111 ? -10.307 -8.660 3.986 1.00 88.50 111 ARG A CA 1
ATOM 863 C C . ARG A 1 111 ? -8.795 -8.449 3.981 1.00 88.50 111 ARG A C 1
ATOM 865 O O . ARG A 1 111 ? -8.158 -8.657 2.944 1.00 88.50 111 ARG A O 1
ATOM 872 N N . VAL A 1 112 ? -8.228 -8.022 5.107 1.00 91.31 112 VAL A N 1
ATOM 873 C CA . VAL A 1 112 ? -6.783 -7.885 5.269 1.00 91.31 112 VAL A CA 1
ATOM 874 C C . VAL A 1 112 ? -6.164 -9.269 5.431 1.00 91.31 112 VAL A C 1
ATOM 876 O O . VAL A 1 112 ? -6.641 -10.107 6.198 1.00 91.31 112 VAL A O 1
ATOM 879 N N . LYS A 1 113 ? -5.080 -9.525 4.701 1.00 90.50 113 LYS A N 1
ATOM 880 C CA . LYS A 1 113 ? -4.333 -10.777 4.782 1.00 90.50 113 LYS A CA 1
ATOM 881 C C . LYS A 1 113 ? -3.835 -11.001 6.213 1.00 90.50 113 LYS A C 1
ATOM 883 O O . LYS A 1 113 ? -3.190 -10.133 6.792 1.00 90.50 113 LYS A O 1
ATOM 888 N N . GLY A 1 114 ? -4.115 -12.179 6.769 1.00 86.88 114 GLY A N 1
ATOM 889 C CA . GLY A 1 114 ? -3.710 -12.524 8.135 1.00 86.88 114 GLY A CA 1
ATOM 890 C C . GLY A 1 114 ? -4.543 -11.851 9.229 1.00 86.88 114 GLY A C 1
ATOM 891 O O . GLY A 1 114 ? -4.141 -11.891 10.391 1.00 86.88 114 GLY A O 1
ATOM 892 N N . TYR A 1 115 ? -5.690 -11.253 8.884 1.00 86.38 115 TYR A N 1
ATOM 893 C CA . TYR A 1 115 ? -6.644 -10.773 9.876 1.00 86.38 115 TYR A CA 1
ATOM 894 C C . TYR A 1 115 ? -7.065 -11.915 10.806 1.00 86.38 115 TYR A C 1
ATOM 896 O O . TYR A 1 115 ? -7.523 -12.966 10.355 1.00 86.38 115 TYR A O 1
ATOM 904 N N . ARG A 1 116 ? -6.923 -11.690 12.111 1.00 82.69 116 ARG A N 1
ATOM 905 C CA . ARG A 1 116 ? -7.465 -12.556 13.153 1.00 82.69 116 ARG A CA 1
ATOM 906 C C . ARG A 1 116 ? -8.432 -11.731 13.995 1.00 82.69 116 ARG A C 1
ATOM 908 O O . ARG A 1 116 ? -8.003 -10.697 14.512 1.00 82.69 116 ARG A O 1
ATOM 915 N N . PRO A 1 117 ? -9.702 -12.148 14.133 1.00 75.75 117 PRO A N 1
ATOM 916 C CA . PRO A 1 117 ? -10.611 -11.503 15.067 1.00 75.75 117 PRO A CA 1
ATOM 917 C C . 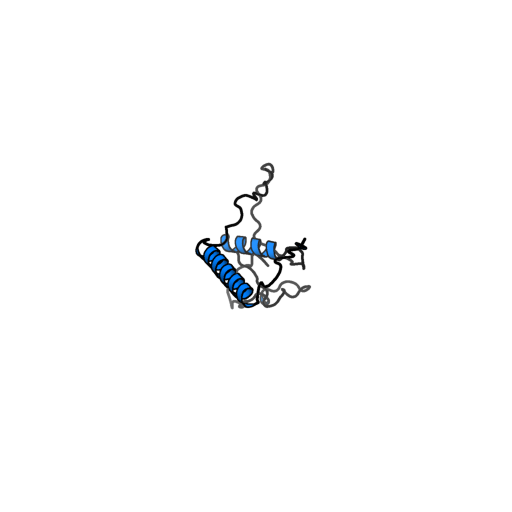PRO A 1 117 ? -10.043 -11.709 16.473 1.00 75.75 117 PRO A C 1
ATOM 919 O O . PRO A 1 117 ? -9.915 -12.836 16.946 1.00 75.75 117 PRO A O 1
ATOM 922 N N . GLN A 1 118 ? -9.602 -10.627 17.109 1.00 68.81 118 GLN A N 1
ATOM 923 C CA . GLN A 1 118 ? -9.068 -10.694 18.462 1.00 68.81 118 GLN A CA 1
ATOM 924 C C . GLN A 1 118 ? -10.262 -10.840 19.411 1.00 68.81 118 GLN A C 1
ATOM 926 O O . GLN A 1 118 ? -11.095 -9.942 19.486 1.00 68.81 118 GLN A O 1
ATOM 931 N N . GLY A 1 119 ? -10.370 -11.974 20.104 1.00 62.66 119 GLY A N 1
ATOM 932 C CA . GLY A 1 119 ? -11.502 -12.319 20.977 1.00 62.66 119 GLY A CA 1
ATOM 933 C C . GLY A 1 119 ? -11.600 -11.518 22.284 1.00 62.66 119 GLY A C 1
ATOM 934 O O . GLY A 1 119 ? -11.992 -12.085 23.294 1.00 62.66 119 GLY A O 1
ATOM 935 N N . GLY A 1 120 ? -11.223 -10.233 22.291 1.00 66.94 120 GLY A N 1
ATOM 936 C CA . GLY A 1 120 ? -11.307 -9.374 23.482 1.00 66.94 120 GLY A CA 1
ATOM 937 C C . GLY A 1 120 ? -10.277 -8.241 23.585 1.00 66.94 120 GLY A C 1
ATOM 938 O O . GLY A 1 120 ? -10.187 -7.617 24.635 1.00 66.94 120 GLY A O 1
ATOM 939 N N . GLY A 1 121 ? -9.485 -7.968 22.540 1.00 61.72 121 GLY A N 1
ATOM 940 C CA . GLY A 1 121 ? -8.455 -6.917 22.546 1.00 61.72 121 GLY A CA 1
ATOM 941 C C . GLY A 1 121 ? -8.679 -5.840 21.481 1.00 61.72 121 GLY A C 1
ATOM 942 O O . GLY A 1 121 ? -9.307 -6.087 20.450 1.00 61.72 121 GLY A O 1
ATOM 943 N N . THR A 1 122 ? -8.159 -4.637 21.733 1.00 62.78 122 THR A N 1
ATOM 944 C CA . THR A 1 122 ? -8.230 -3.496 20.812 1.00 62.78 122 THR A CA 1
ATOM 945 C C . THR A 1 122 ? -7.457 -3.799 19.530 1.00 62.78 122 THR A C 1
ATOM 947 O O . THR A 1 122 ? -6.231 -3.928 19.537 1.00 62.78 122 THR A O 1
ATOM 950 N N . GLN A 1 123 ? -8.162 -3.878 18.400 1.00 68.69 123 GLN A N 1
ATOM 951 C CA . GLN A 1 123 ? -7.535 -4.106 17.104 1.00 68.69 123 GLN A CA 1
ATOM 952 C C . GLN A 1 123 ? -6.595 -2.941 16.754 1.00 68.69 123 GLN A C 1
ATOM 954 O O . GLN A 1 123 ? -7.027 -1.806 16.558 1.00 68.69 123 GLN A O 1
ATOM 959 N N . LEU A 1 124 ? -5.299 -3.232 16.635 1.00 76.69 124 LEU A N 1
ATOM 960 C CA . LEU A 1 124 ? -4.292 -2.250 16.230 1.00 76.69 124 LEU A CA 1
ATOM 961 C C . LEU A 1 124 ? -4.647 -1.636 14.854 1.00 76.69 124 LEU A C 1
ATOM 963 O O . LEU A 1 124 ? -4.870 -2.393 13.898 1.00 76.69 124 LEU A O 1
ATOM 967 N N . PRO A 1 125 ? -4.654 -0.297 14.717 1.00 82.44 125 PRO A N 1
ATOM 968 C CA . PRO A 1 125 ? -5.090 0.376 13.499 1.00 82.44 125 PRO A CA 1
ATOM 969 C C . PRO A 1 125 ? -4.126 0.142 12.329 1.00 82.44 125 PRO A C 1
ATOM 971 O O . PRO A 1 125 ? -2.904 0.050 12.494 1.00 82.44 125 PRO A O 1
ATOM 974 N N . PHE A 1 126 ? -4.688 0.072 11.123 1.00 88.12 126 PHE A N 1
ATOM 975 C CA . PHE A 1 126 ? -3.921 0.109 9.880 1.00 88.12 126 PHE A CA 1
ATOM 976 C C . PHE A 1 126 ? -3.634 1.560 9.495 1.00 88.12 126 PHE A C 1
ATOM 978 O O . PHE A 1 126 ? -4.459 2.448 9.713 1.00 88.12 126 PHE A O 1
ATOM 985 N N . HIS A 1 127 ? -2.454 1.786 8.931 1.00 88.56 127 HIS A N 1
ATOM 986 C CA . HIS A 1 127 ? -1.995 3.107 8.518 1.00 88.56 127 HIS A CA 1
ATOM 987 C C . HIS A 1 127 ? -2.150 3.272 7.008 1.00 88.56 127 HIS A C 1
ATOM 989 O O . HIS A 1 127 ? -2.703 4.263 6.550 1.00 88.56 127 HIS A O 1
ATOM 995 N N . ILE A 1 128 ? -1.731 2.280 6.224 1.00 86.75 128 ILE A N 1
ATOM 996 C CA . ILE A 1 128 ? -1.757 2.375 4.762 1.00 86.75 128 ILE A CA 1
ATOM 997 C C . ILE A 1 128 ? -2.586 1.227 4.190 1.00 86.75 128 ILE A C 1
ATOM 999 O O . ILE A 1 128 ? -2.347 0.075 4.550 1.00 86.75 128 ILE A O 1
ATOM 1003 N N . LEU A 1 129 ? -3.554 1.562 3.334 1.00 86.12 129 LEU A N 1
ATOM 1004 C CA . LEU A 1 129 ? -4.449 0.644 2.616 1.00 86.12 129 LEU A CA 1
ATOM 1005 C C . LEU A 1 129 ? -4.109 0.605 1.125 1.00 86.12 129 LEU A C 1
ATOM 1007 O O . LEU A 1 129 ? -3.926 1.701 0.544 1.00 86.12 129 LEU A O 1
#

Foldseek 3Di:
DDDDDDPDDDDDPDPVVVVVVVVVVVVVVVVCPVVVPDDPPDPPPPPVPDPPDDPDDPDDDQQAEEQDDDPPPCSVVVVVVNVVVCVVVVAAAQDFPDPDQDPPDDHDSVRGPPDDDDPDDDPDDHRYD

Sequence (129 aa):
MGPLSPARTLRLWGPRSLGVALGVFMTIGFALQLLGGPFQRRLPGLQLRQPSAPSLLSCPPRQRLVFLKTHKSGSSSVLSLLHRYGDRHGLRFALPARYQFGYPKLFQASRVKGYRPQGGGTQLPFHIL

InterPro domains:
  IPR009729 Galactose-3-O-sulfotransferase [PF06990] (18-129)
  IPR009729 Galactose-3-O-sulfotransferase [PTHR14647] (49-129)
  IPR027417 P-loop containing nucleoside triphosphate hydrolase [G3DSA:3.40.50.300] (61-118)

Organism: Pan troglodytes (NCBI:txid9598)